Protein AF-A0A7V4VV73-F1 (afdb_monomer_lite)

pLDDT: mean 76.23, std 15.93, range [38.16, 94.06]

Radius of gyration: 19.8 Å; chains: 1; bounding box: 49×46×40 Å

Structure (mmCIF, N/CA/C/O backbone):
data_AF-A0A7V4VV73-F1
#
_entry.id   AF-A0A7V4VV73-F1
#
loop_
_atom_site.group_PDB
_atom_site.id
_atom_site.type_symbol
_atom_site.label_atom_id
_atom_site.label_alt_id
_atom_site.label_comp_id
_atom_site.label_asym_id
_atom_site.label_entity_id
_atom_site.label_seq_id
_atom_site.pdbx_PDB_ins_code
_atom_site.Cartn_x
_atom_site.Cartn_y
_atom_site.Cartn_z
_atom_site.occupancy
_atom_site.B_iso_or_equiv
_atom_site.auth_seq_id
_atom_site.auth_comp_id
_atom_site.auth_asym_id
_atom_site.auth_atom_id
_atom_site.pdbx_PDB_model_num
ATOM 1 N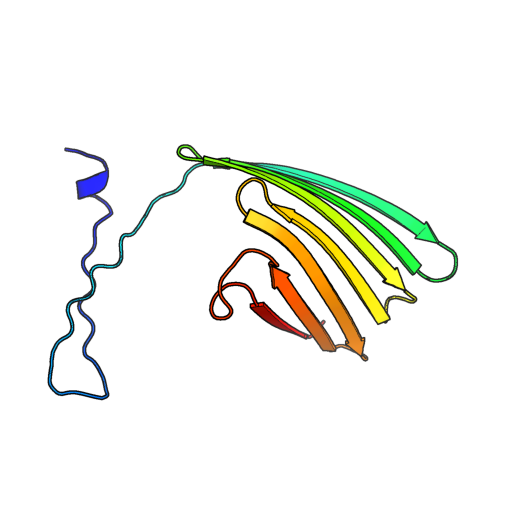 N . MET A 1 1 ? 36.268 -6.214 -17.185 1.00 40.97 1 MET A N 1
ATOM 2 C CA . MET A 1 1 ? 35.299 -7.070 -16.474 1.00 40.97 1 MET A CA 1
ATOM 3 C C . MET A 1 1 ? 34.129 -6.180 -16.101 1.00 40.97 1 MET A C 1
ATOM 5 O O . MET A 1 1 ? 34.342 -5.202 -15.395 1.00 40.97 1 MET A O 1
ATOM 9 N N . THR A 1 2 ? 32.960 -6.391 -16.698 1.00 42.59 2 THR A N 1
ATOM 10 C CA . THR A 1 2 ? 31.789 -5.521 -16.498 1.00 42.59 2 THR A CA 1
ATOM 11 C C . THR A 1 2 ? 30.887 -6.087 -15.401 1.00 42.59 2 THR A C 1
ATOM 13 O O . THR A 1 2 ? 30.862 -7.293 -15.192 1.00 42.59 2 THR A O 1
ATOM 16 N N . LEU A 1 3 ? 30.120 -5.243 -14.698 1.00 38.16 3 LEU A N 1
ATOM 17 C CA . LEU A 1 3 ? 29.181 -5.679 -13.642 1.00 38.16 3 LEU A CA 1
ATOM 18 C C . LEU A 1 3 ? 28.161 -6.737 -14.119 1.00 38.16 3 LEU A C 1
ATOM 20 O O . LEU A 1 3 ? 27.664 -7.517 -13.309 1.00 38.16 3 LEU A O 1
ATOM 24 N N . LYS A 1 4 ? 27.895 -6.810 -15.432 1.00 44.53 4 LYS A N 1
ATOM 25 C CA . LYS A 1 4 ? 27.064 -7.850 -16.061 1.00 44.53 4 LYS A CA 1
ATOM 26 C C . LYS A 1 4 ? 27.644 -9.262 -15.920 1.00 44.53 4 LYS A C 1
ATOM 28 O O . LYS A 1 4 ? 26.877 -10.217 -15.849 1.00 44.53 4 LYS A O 1
ATOM 33 N N . ASP A 1 5 ? 28.965 -9.387 -15.824 1.00 46.66 5 ASP A N 1
ATOM 34 C CA . ASP A 1 5 ? 29.667 -10.675 -15.784 1.00 46.66 5 ASP A CA 1
ATOM 35 C C . ASP A 1 5 ? 29.608 -11.340 -14.393 1.00 46.66 5 ASP A C 1
ATOM 37 O O . ASP A 1 5 ? 29.932 -12.515 -14.261 1.00 46.66 5 ASP A O 1
ATOM 41 N N . ILE A 1 6 ? 29.193 -10.602 -13.352 1.00 51.12 6 ILE A N 1
ATOM 42 C CA . ILE A 1 6 ? 29.220 -11.062 -11.950 1.00 51.12 6 ILE A CA 1
ATOM 43 C C . ILE A 1 6 ? 27.860 -11.619 -11.491 1.00 51.12 6 ILE A C 1
ATOM 45 O O . ILE A 1 6 ? 27.823 -12.524 -10.662 1.00 51.12 6 ILE A O 1
ATOM 49 N N . PHE A 1 7 ? 26.739 -11.124 -12.033 1.00 47.81 7 PHE A N 1
ATOM 50 C CA . PHE A 1 7 ? 25.391 -11.430 -11.515 1.00 47.81 7 PHE A CA 1
ATOM 51 C C . PHE A 1 7 ? 24.437 -12.087 -12.525 1.00 47.81 7 PHE A C 1
ATOM 53 O O . PHE A 1 7 ? 23.295 -12.396 -12.188 1.00 47.81 7 PHE A O 1
ATOM 60 N N . GLY A 1 8 ? 24.886 -12.326 -13.759 1.00 47.53 8 GLY A N 1
ATOM 61 C CA . GLY A 1 8 ? 24.104 -13.017 -14.784 1.00 47.53 8 GLY A CA 1
ATOM 62 C C . GLY A 1 8 ? 24.145 -14.538 -14.635 1.00 47.53 8 GLY A C 1
ATOM 63 O O . GLY A 1 8 ? 24.739 -15.218 -15.468 1.00 47.53 8 GLY A O 1
ATOM 64 N N . THR A 1 9 ? 23.532 -15.099 -13.594 1.00 52.06 9 THR A N 1
ATOM 65 C CA . THR A 1 9 ? 23.386 -16.557 -13.473 1.00 52.06 9 THR A CA 1
ATOM 66 C C . THR A 1 9 ? 22.213 -17.036 -14.325 1.00 52.06 9 THR A C 1
ATOM 68 O O . THR A 1 9 ? 21.058 -16.723 -14.044 1.00 52.06 9 THR A O 1
ATOM 71 N N . LYS A 1 10 ? 22.491 -17.821 -15.372 1.00 52.81 10 LYS A N 1
ATOM 72 C CA . LYS A 1 10 ? 21.451 -18.556 -16.104 1.00 52.81 10 LYS A CA 1
ATOM 73 C C . LYS A 1 10 ? 20.957 -19.700 -15.222 1.00 52.81 10 LYS A C 1
ATOM 75 O O . LYS A 1 10 ? 21.718 -20.621 -14.937 1.00 52.81 10 LYS A O 1
ATOM 80 N N . LEU A 1 11 ? 19.705 -19.631 -14.783 1.00 52.69 11 LEU A N 1
ATOM 81 C CA . LEU A 1 11 ? 19.055 -20.730 -14.077 1.00 52.69 11 LEU A CA 1
ATOM 82 C C . LEU A 1 11 ? 18.347 -21.612 -15.104 1.00 52.69 11 LEU A C 1
ATOM 84 O O . LEU A 1 11 ? 17.471 -21.151 -15.827 1.00 52.69 11 LEU A O 1
ATOM 88 N N . GLU A 1 12 ? 18.748 -22.877 -15.191 1.00 53.44 12 GLU A N 1
ATOM 89 C CA . GLU A 1 12 ? 18.078 -23.858 -16.043 1.00 53.44 12 GLU A CA 1
ATOM 90 C C . GLU A 1 12 ? 16.971 -24.546 -15.235 1.00 53.44 12 GLU A C 1
ATOM 92 O O . GLU A 1 12 ? 17.240 -25.275 -14.280 1.00 53.44 12 GLU A O 1
ATOM 97 N N . GLY A 1 13 ? 15.716 -24.289 -15.602 1.00 51.41 13 GLY A N 1
ATOM 98 C CA . GLY A 1 13 ? 14.552 -24.973 -15.047 1.00 51.41 13 GLY A CA 1
ATOM 99 C C . GLY A 1 13 ? 14.094 -26.107 -15.962 1.00 51.41 13 GLY A C 1
ATOM 100 O O . GLY A 1 13 ? 14.116 -25.981 -17.185 1.00 51.41 13 GLY A O 1
ATOM 101 N N . LYS A 1 14 ? 13.648 -27.224 -15.383 1.00 53.66 14 LYS A N 1
ATOM 102 C CA . LYS A 1 14 ? 12.874 -28.235 -16.116 1.00 53.66 14 LYS A CA 1
ATOM 103 C C . LYS A 1 14 ? 11.390 -28.000 -15.863 1.00 53.66 14 LYS A C 1
ATOM 105 O O . LYS A 1 14 ? 10.978 -27.853 -14.714 1.00 53.66 14 LYS A O 1
ATOM 110 N N . SER A 1 15 ? 10.600 -27.965 -16.932 1.00 50.66 15 SER A N 1
ATOM 111 C CA . SER A 1 15 ? 9.141 -27.955 -16.833 1.00 50.66 15 SER A CA 1
ATOM 112 C C . SER A 1 15 ? 8.662 -29.288 -16.255 1.00 50.66 15 SER A C 1
ATOM 114 O O . SER A 1 15 ? 9.128 -30.344 -16.671 1.00 50.66 15 SER A O 1
ATOM 116 N N . TYR A 1 16 ? 7.718 -29.256 -15.312 1.00 57.44 16 TYR A N 1
ATOM 117 C CA . TYR A 1 16 ? 7.041 -30.468 -14.827 1.00 57.44 16 TYR A CA 1
ATOM 118 C C . TYR A 1 16 ? 5.997 -31.002 -15.824 1.00 57.44 16 TYR A C 1
ATOM 120 O O . TYR A 1 16 ? 5.559 -32.141 -15.700 1.00 57.44 16 TYR A O 1
ATOM 128 N N . TRP A 1 17 ? 5.596 -30.186 -16.805 1.00 58.53 17 TRP A N 1
ATOM 129 C CA . TRP A 1 17 ? 4.469 -30.457 -17.706 1.00 58.53 17 TRP A CA 1
ATOM 130 C C . TRP A 1 17 ? 4.892 -30.832 -19.132 1.00 58.53 17 TRP A C 1
ATOM 132 O O . TRP A 1 17 ? 4.044 -31.196 -19.943 1.00 58.53 17 TRP A O 1
ATOM 142 N N . SER A 1 18 ? 6.186 -30.766 -19.456 1.00 58.94 18 SER A N 1
ATOM 143 C CA . SER A 1 18 ? 6.720 -31.245 -20.734 1.00 58.94 18 SER A CA 1
ATOM 144 C C . SER A 1 18 ? 8.137 -31.799 -20.567 1.00 58.94 18 SER A C 1
ATOM 146 O O . SER A 1 18 ? 8.897 -31.351 -19.712 1.00 58.94 18 SER A O 1
ATOM 148 N N . ASN A 1 19 ? 8.516 -32.758 -21.418 1.00 64.56 19 ASN A N 1
ATOM 149 C CA . ASN A 1 19 ? 9.887 -33.286 -21.491 1.00 64.56 19 ASN A CA 1
ATOM 150 C C . ASN A 1 19 ? 10.887 -32.286 -22.112 1.00 64.56 19 ASN A C 1
ATOM 152 O O . ASN A 1 19 ? 12.054 -32.622 -22.316 1.00 64.56 19 ASN A O 1
ATOM 156 N N . GLU A 1 20 ? 10.449 -31.065 -22.425 1.00 59.56 20 GLU A N 1
ATOM 157 C CA . GLU A 1 20 ? 11.293 -30.024 -22.997 1.00 59.56 20 GLU A CA 1
ATOM 158 C C . GLU A 1 20 ? 11.955 -29.203 -21.886 1.00 59.56 20 GLU A C 1
ATOM 160 O O . GLU A 1 20 ? 11.320 -28.721 -20.946 1.00 59.56 20 GLU A O 1
ATOM 165 N N . THR A 1 21 ? 13.274 -29.039 -21.989 1.00 58.03 21 THR A N 1
ATOM 166 C CA . THR A 1 21 ? 14.025 -28.174 -21.075 1.00 58.03 21 THR A CA 1
ATOM 167 C C . THR A 1 21 ? 13.873 -26.734 -21.552 1.00 58.03 21 THR A C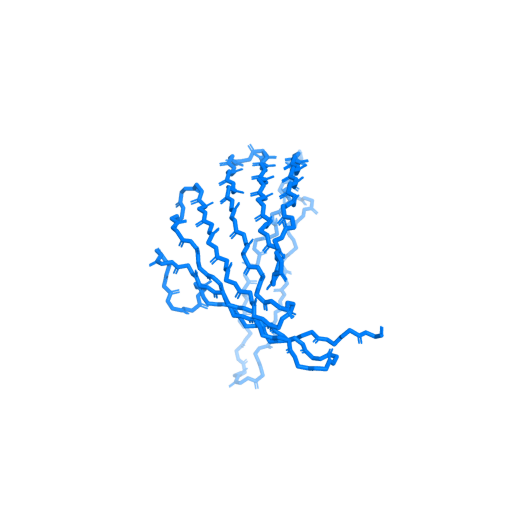 1
ATOM 169 O O . THR A 1 21 ? 14.542 -26.319 -22.497 1.00 58.03 21 THR A O 1
ATOM 172 N N . ILE A 1 22 ? 12.978 -25.976 -20.919 1.00 58.06 22 ILE A N 1
ATOM 173 C CA . ILE A 1 22 ? 12.792 -24.555 -21.221 1.00 58.06 22 ILE A CA 1
ATOM 174 C C . ILE A 1 22 ? 13.929 -23.781 -20.548 1.00 58.06 22 ILE A C 1
ATOM 176 O O . ILE A 1 22 ? 13.985 -23.647 -19.326 1.00 58.06 22 ILE A O 1
ATOM 180 N N . LYS A 1 23 ? 14.868 -23.278 -21.353 1.00 54.62 23 LYS A N 1
ATOM 181 C CA . LYS A 1 23 ? 15.946 -22.409 -20.874 1.00 54.62 23 LYS A CA 1
ATOM 182 C C . LYS A 1 23 ? 15.442 -20.971 -20.790 1.00 54.62 23 LYS A C 1
ATOM 184 O O . LYS A 1 23 ? 15.613 -20.201 -21.732 1.00 54.62 23 LYS A O 1
ATOM 189 N N . GLU A 1 24 ? 14.828 -20.600 -19.672 1.00 54.50 24 GLU A N 1
ATOM 190 C CA . GLU A 1 24 ? 14.489 -19.198 -19.418 1.00 54.50 24 GLU A CA 1
ATOM 191 C C . GLU A 1 24 ? 15.698 -18.443 -18.862 1.00 54.50 24 GLU A C 1
ATOM 193 O O . GLU A 1 24 ? 16.350 -18.868 -17.911 1.00 54.50 24 GLU A O 1
ATOM 198 N N . THR A 1 25 ? 16.024 -17.303 -19.469 1.00 52.03 25 THR A N 1
ATOM 199 C CA . THR A 1 25 ? 17.038 -16.399 -18.919 1.00 52.03 25 THR A CA 1
ATOM 200 C C . THR A 1 25 ? 16.333 -15.391 -18.027 1.00 52.03 25 THR A C 1
ATOM 202 O O . THR A 1 25 ? 15.701 -14.461 -18.519 1.00 52.03 25 THR A O 1
ATOM 205 N N . ILE A 1 26 ? 16.437 -15.575 -16.713 1.00 51.97 26 ILE A N 1
ATOM 206 C CA . ILE A 1 26 ? 15.969 -14.579 -15.751 1.00 51.97 26 ILE A CA 1
ATOM 207 C C . ILE A 1 26 ? 17.055 -13.505 -15.655 1.00 51.97 26 ILE A C 1
ATOM 209 O O . ILE A 1 26 ? 18.165 -13.768 -15.196 1.00 51.97 26 ILE A O 1
ATOM 213 N N . GLU A 1 27 ? 16.759 -12.292 -16.125 1.00 52.09 27 GLU A N 1
ATOM 214 C CA . GLU A 1 27 ? 17.658 -11.152 -15.939 1.00 52.09 27 GLU A CA 1
ATOM 215 C C . GLU A 1 27 ? 17.698 -10.760 -14.457 1.00 52.09 27 GLU A C 1
ATOM 217 O O . GLU A 1 27 ? 16.807 -10.075 -13.950 1.00 52.09 27 GLU A O 1
ATOM 222 N N . THR A 1 28 ? 18.757 -11.155 -13.754 1.00 51.12 28 THR A N 1
ATOM 223 C CA . THR A 1 28 ? 19.032 -10.647 -12.408 1.00 51.12 28 THR A CA 1
ATOM 224 C C . THR A 1 28 ? 19.542 -9.211 -12.514 1.00 51.12 28 THR A C 1
ATOM 226 O O . THR A 1 28 ? 20.673 -8.967 -12.935 1.00 51.12 28 THR A O 1
ATOM 229 N N . LYS A 1 29 ? 18.706 -8.238 -12.138 1.00 57.06 29 LYS A N 1
ATOM 230 C CA . LYS A 1 29 ? 19.088 -6.819 -12.072 1.00 57.06 29 LYS A CA 1
ATOM 231 C C . LYS A 1 29 ? 19.413 -6.445 -10.632 1.00 57.06 29 LYS A C 1
ATOM 233 O O . LYS A 1 29 ? 18.524 -6.440 -9.784 1.00 57.06 29 LYS A O 1
ATOM 238 N N . LEU A 1 30 ? 20.676 -6.113 -10.364 1.00 57.84 30 LEU A N 1
ATOM 239 C CA . LEU A 1 30 ? 21.057 -5.460 -9.114 1.00 57.84 30 LEU A CA 1
ATOM 240 C C . LEU A 1 30 ? 20.617 -3.996 -9.182 1.00 57.84 30 LEU A C 1
ATOM 242 O O . LEU A 1 30 ? 21.030 -3.270 -10.083 1.00 57.84 30 LEU A O 1
ATOM 246 N N . ARG A 1 31 ? 19.785 -3.577 -8.230 1.00 59.25 31 ARG A N 1
ATOM 247 C CA . ARG A 1 31 ? 19.309 -2.197 -8.099 1.00 59.25 31 ARG A CA 1
ATOM 248 C C . ARG A 1 31 ? 19.861 -1.602 -6.816 1.00 59.25 31 ARG A C 1
ATOM 250 O O . ARG A 1 31 ? 19.720 -2.204 -5.752 1.00 59.25 31 ARG A O 1
ATOM 257 N N . ILE A 1 32 ? 20.500 -0.444 -6.926 1.00 67.12 32 ILE A N 1
ATOM 258 C CA . ILE A 1 32 ? 21.015 0.320 -5.789 1.00 67.12 32 ILE A CA 1
ATOM 259 C C . ILE A 1 32 ? 20.263 1.640 -5.791 1.00 67.12 32 ILE A C 1
ATOM 261 O O . ILE A 1 32 ? 20.273 2.361 -6.787 1.00 67.12 32 ILE A O 1
ATOM 265 N N . GLY A 1 33 ? 19.621 1.952 -4.671 1.00 69.06 33 GLY A N 1
ATOM 266 C CA . GLY A 1 33 ? 18.815 3.152 -4.567 1.00 69.06 33 GLY A CA 1
ATOM 267 C C . GLY A 1 33 ? 18.732 3.711 -3.159 1.00 69.06 33 GLY A C 1
ATOM 268 O O . GLY A 1 33 ? 19.001 3.021 -2.176 1.00 69.06 33 GLY A O 1
ATOM 269 N N . ALA A 1 34 ? 18.341 4.978 -3.083 1.00 74.56 34 ALA A N 1
ATOM 270 C CA . ALA A 1 34 ? 18.006 5.661 -1.846 1.00 74.56 34 ALA A CA 1
ATOM 271 C C . ALA A 1 34 ? 16.485 5.737 -1.706 1.00 74.56 34 ALA A C 1
ATOM 273 O O . ALA A 1 34 ? 15.765 5.984 -2.675 1.00 74.56 34 ALA A O 1
ATOM 274 N N . MET A 1 35 ? 15.995 5.534 -0.487 1.00 78.06 35 MET A N 1
ATOM 275 C CA . MET A 1 35 ? 14.576 5.603 -0.173 1.00 78.06 35 MET A CA 1
ATOM 276 C C . MET A 1 35 ? 14.354 6.637 0.920 1.00 78.06 35 MET A C 1
ATOM 278 O O . MET A 1 35 ? 14.952 6.545 1.988 1.00 78.06 35 MET A O 1
ATOM 282 N N . TYR A 1 36 ? 13.468 7.589 0.655 1.00 80.88 36 TYR A N 1
ATOM 283 C CA . TYR A 1 36 ? 12.930 8.486 1.664 1.00 80.88 36 TYR A CA 1
ATOM 284 C C . TYR A 1 36 ? 11.470 8.128 1.929 1.00 80.88 36 TYR A C 1
ATOM 286 O O . TYR A 1 36 ? 10.701 7.874 0.997 1.00 80.88 36 TYR A O 1
ATOM 294 N N . PHE A 1 37 ? 11.103 8.097 3.204 1.00 86.19 37 PHE A N 1
ATOM 295 C CA . PHE A 1 37 ? 9.759 7.791 3.665 1.00 86.19 37 PHE A CA 1
ATOM 296 C C . PHE A 1 37 ? 9.329 8.842 4.681 1.00 86.19 37 PHE A C 1
ATOM 298 O O . PHE A 1 37 ? 10.070 9.141 5.617 1.00 86.19 37 PHE A O 1
ATOM 305 N N . SER A 1 38 ? 8.134 9.385 4.481 1.00 84.69 38 SER A N 1
ATOM 306 C CA . SER A 1 38 ? 7.469 10.273 5.424 1.00 84.69 38 SER A CA 1
ATOM 307 C C . SER A 1 38 ? 6.040 9.794 5.627 1.00 84.69 38 SER A C 1
ATOM 309 O O . SER A 1 38 ? 5.347 9.475 4.657 1.00 84.69 38 SER A O 1
ATOM 311 N N . GLU A 1 39 ? 5.616 9.745 6.884 1.00 89.12 39 GLU A N 1
ATOM 312 C CA . GLU A 1 39 ? 4.263 9.388 7.285 1.00 89.12 39 GLU A CA 1
ATOM 313 C C . GLU A 1 39 ? 3.742 10.436 8.265 1.00 89.12 39 GLU A C 1
ATOM 315 O O . GLU A 1 39 ? 4.466 10.924 9.132 1.00 89.12 39 GLU A O 1
ATOM 320 N N . THR A 1 40 ? 2.483 10.818 8.104 1.00 88.25 40 THR A N 1
ATOM 321 C CA . THR A 1 40 ? 1.775 11.694 9.033 1.00 88.25 40 THR A CA 1
ATOM 322 C C . THR A 1 40 ? 0.407 11.099 9.290 1.00 88.25 40 THR A C 1
ATOM 324 O O . THR A 1 40 ? -0.331 10.815 8.349 1.00 88.25 40 THR A O 1
ATOM 327 N N . GLU A 1 41 ? 0.069 10.911 10.559 1.00 90.88 41 GLU A N 1
ATOM 328 C CA . GLU A 1 41 ? -1.211 10.359 10.985 1.00 90.88 41 GLU A CA 1
ATOM 329 C C . GLU A 1 41 ? -2.045 11.438 11.677 1.00 90.88 41 GLU A C 1
ATOM 331 O O . GLU A 1 41 ? -1.550 12.193 12.514 1.00 90.88 41 GLU A O 1
ATOM 336 N N . LEU A 1 42 ? -3.317 11.512 11.300 1.00 89.81 42 LEU A N 1
ATOM 337 C CA . LEU A 1 42 ? -4.331 12.343 11.925 1.00 89.81 42 LEU A CA 1
ATOM 338 C C . LEU A 1 42 ? -5.407 11.434 12.516 1.00 89.81 42 LEU A C 1
ATOM 340 O O . LEU A 1 42 ? -6.118 10.745 11.781 1.00 89.81 42 LEU A O 1
ATOM 344 N N . GLU A 1 43 ? -5.554 11.459 13.835 1.00 90.81 43 GLU A N 1
ATOM 345 C CA . GLU A 1 43 ? -6.629 10.747 14.524 1.00 90.81 43 GLU A CA 1
ATOM 346 C C . GLU A 1 43 ? -7.958 11.502 14.388 1.00 90.81 43 GLU A C 1
ATOM 348 O O . GLU A 1 43 ? -8.028 12.725 14.531 1.00 90.81 43 GLU A O 1
ATOM 353 N N . ILE A 1 44 ? -9.036 10.763 14.126 1.00 87.56 44 ILE A N 1
ATOM 354 C CA . ILE A 1 44 ? -10.408 11.276 14.090 1.00 87.56 44 ILE A CA 1
ATOM 355 C C . ILE A 1 44 ? -11.293 10.428 15.020 1.00 87.56 44 ILE A C 1
ATOM 357 O O . ILE A 1 44 ? -10.993 9.259 15.248 1.00 87.56 44 ILE A O 1
ATOM 361 N N . PRO A 1 45 ? -12.429 10.939 15.535 1.00 82.69 45 PRO A N 1
ATOM 362 C CA . PRO A 1 45 ? -13.220 10.259 16.576 1.00 82.69 45 PRO A CA 1
ATOM 363 C C . PRO A 1 45 ? -13.691 8.824 16.271 1.00 82.69 45 PRO A C 1
ATOM 365 O O . PRO A 1 45 ? -14.206 8.146 17.156 1.00 82.69 45 PRO A O 1
ATOM 368 N N . LYS A 1 46 ? -13.583 8.364 15.018 1.00 85.31 46 LYS A N 1
ATOM 369 C CA . LYS A 1 46 ? -13.952 7.010 14.578 1.00 85.31 46 LYS A CA 1
ATOM 370 C C . LYS A 1 46 ? -12.947 6.416 13.586 1.00 85.31 46 LYS A C 1
ATOM 372 O O . LYS A 1 46 ? -13.346 5.633 12.725 1.00 85.31 46 LYS A O 1
ATOM 377 N N . GLY A 1 47 ? -11.675 6.796 13.658 1.00 88.19 47 GLY A N 1
ATOM 378 C CA . GLY A 1 47 ? -10.680 6.311 12.709 1.00 88.19 47 GLY A CA 1
ATOM 379 C C . GLY A 1 47 ? -9.384 7.104 12.703 1.00 88.19 47 GLY A C 1
ATOM 380 O O . GLY A 1 47 ? -9.130 7.920 13.584 1.00 88.19 47 GLY A O 1
ATOM 381 N N . SER A 1 48 ? -8.592 6.906 11.660 1.00 88.50 48 SER A N 1
ATOM 382 C CA . SER A 1 48 ? -7.423 7.734 11.396 1.00 88.50 48 SER A CA 1
ATOM 383 C C . SER A 1 48 ? -7.229 7.947 9.903 1.00 88.50 48 SER A C 1
ATOM 385 O O . SER A 1 48 ? -7.711 7.180 9.068 1.00 88.50 48 SER A O 1
ATOM 387 N N . ILE A 1 49 ? -6.559 9.037 9.559 1.00 86.94 49 ILE A N 1
ATOM 388 C CA . ILE A 1 49 ? -6.119 9.326 8.200 1.00 86.94 49 ILE A CA 1
ATOM 389 C C . ILE A 1 49 ? -4.598 9.342 8.228 1.00 86.94 49 ILE A C 1
ATOM 391 O O . ILE A 1 49 ? -3.998 10.149 8.933 1.00 86.94 49 ILE A O 1
ATOM 395 N N . LYS A 1 50 ? -3.977 8.460 7.454 1.00 87.62 50 LYS A N 1
ATOM 396 C CA . LYS A 1 50 ? -2.534 8.390 7.259 1.00 87.62 50 LYS A CA 1
ATOM 397 C C . LYS A 1 50 ? -2.183 8.949 5.894 1.00 87.62 50 LYS A C 1
ATOM 399 O O . LYS A 1 50 ? -2.679 8.490 4.872 1.00 87.62 50 LYS A O 1
ATOM 404 N N . PHE A 1 51 ? -1.295 9.923 5.869 1.00 86.94 51 PHE A N 1
ATOM 405 C CA . PHE A 1 51 ? -0.672 10.415 4.652 1.00 86.94 51 PHE A CA 1
ATOM 406 C C . PHE A 1 51 ? 0.724 9.824 4.576 1.00 86.94 51 PHE A C 1
ATOM 408 O O . PHE A 1 51 ? 1.513 9.991 5.504 1.00 86.94 51 PHE A O 1
ATOM 415 N N . ASN A 1 52 ? 1.036 9.135 3.482 1.00 85.44 52 ASN A N 1
ATOM 416 C CA . ASN A 1 52 ? 2.331 8.505 3.290 1.00 85.44 52 ASN A CA 1
ATOM 417 C C . ASN A 1 52 ? 2.959 8.972 1.981 1.00 85.44 52 ASN A C 1
ATOM 419 O O . ASN A 1 52 ? 2.352 8.956 0.916 1.00 85.44 52 ASN A O 1
ATOM 423 N N . THR A 1 53 ? 4.218 9.384 2.050 1.00 81.19 53 THR 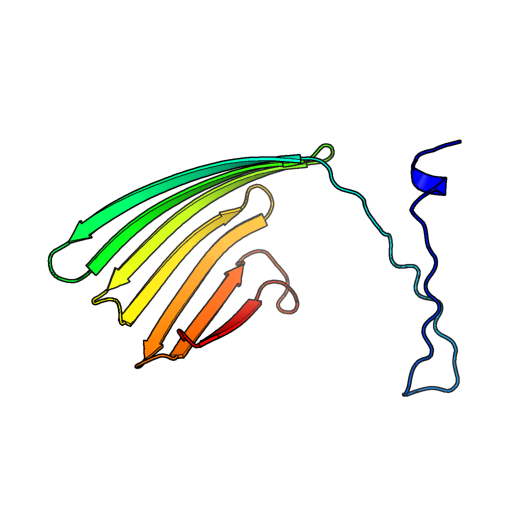A N 1
ATOM 424 C CA . THR A 1 53 ? 4.984 9.756 0.863 1.00 81.19 53 THR A CA 1
ATOM 425 C C . THR A 1 53 ? 6.251 8.933 0.831 1.00 81.19 53 THR A C 1
ATOM 427 O O . THR A 1 53 ? 7.053 8.966 1.765 1.00 81.19 53 THR A O 1
ATOM 430 N N . LYS A 1 54 ? 6.441 8.192 -0.257 1.00 82.44 54 LYS A N 1
ATOM 431 C CA . LYS A 1 54 ? 7.655 7.423 -0.494 1.00 82.44 54 LYS A CA 1
ATOM 432 C C . LYS A 1 54 ? 8.334 7.933 -1.754 1.00 82.44 54 LYS A C 1
ATOM 434 O O . LYS A 1 54 ? 7.724 8.010 -2.818 1.00 82.44 54 LYS A O 1
ATOM 439 N N . PHE A 1 55 ? 9.610 8.269 -1.638 1.00 77.56 55 PHE A N 1
ATOM 440 C CA . PHE A 1 55 ? 10.454 8.628 -2.769 1.00 77.56 55 PHE A CA 1
ATOM 441 C C . PHE A 1 55 ? 11.563 7.594 -2.893 1.00 77.56 55 PHE A C 1
ATOM 443 O O . PHE A 1 55 ? 12.248 7.294 -1.916 1.00 77.56 55 PHE A O 1
ATOM 450 N N . LEU A 1 56 ? 11.697 7.012 -4.079 1.00 76.00 56 LEU A N 1
ATOM 451 C CA . LEU A 1 56 ? 12.712 6.019 -4.390 1.00 76.00 56 LEU A CA 1
ATOM 452 C C . LEU A 1 56 ? 13.544 6.541 -5.556 1.00 76.00 56 LEU A C 1
ATOM 454 O O . LEU A 1 56 ? 13.039 6.707 -6.665 1.00 76.00 56 LEU A O 1
ATOM 458 N N . ILE A 1 57 ? 14.821 6.770 -5.294 1.00 70.94 57 ILE A N 1
ATOM 459 C CA . ILE A 1 57 ? 15.820 7.065 -6.315 1.00 70.94 57 ILE A CA 1
ATOM 460 C C . ILE A 1 57 ? 16.534 5.749 -6.589 1.00 70.94 57 ILE A C 1
ATOM 462 O O . ILE A 1 57 ? 17.274 5.283 -5.728 1.00 70.94 57 ILE A O 1
ATOM 466 N N . ASP A 1 58 ? 16.296 5.134 -7.741 1.00 72.00 58 ASP A N 1
ATOM 467 C CA . ASP A 1 58 ? 17.089 4.010 -8.247 1.00 72.00 58 ASP A CA 1
ATOM 468 C C . ASP A 1 58 ? 18.041 4.543 -9.327 1.00 72.00 58 ASP A C 1
ATOM 470 O O . ASP A 1 58 ? 17.710 5.501 -10.028 1.00 72.00 58 ASP A O 1
ATOM 474 N N . TYR A 1 59 ? 19.216 3.932 -9.478 1.00 58.78 59 TYR A N 1
ATOM 475 C CA . TYR A 1 59 ? 20.244 4.354 -10.439 1.00 58.78 59 TYR A CA 1
ATOM 476 C C . TYR A 1 59 ? 19.710 4.482 -11.879 1.00 58.78 59 TYR A C 1
ATOM 478 O O . TYR A 1 59 ? 20.178 5.323 -12.643 1.00 58.78 59 TYR A O 1
ATOM 486 N N . GLU A 1 60 ? 18.708 3.677 -12.241 1.00 65.94 60 GLU A N 1
ATOM 487 C CA . GLU A 1 60 ? 18.095 3.693 -13.574 1.00 65.94 60 GLU A CA 1
ATOM 488 C C . GLU A 1 60 ? 16.778 4.482 -13.647 1.00 65.94 60 GLU A C 1
ATOM 490 O O . GLU A 1 60 ? 16.397 4.924 -14.732 1.00 65.94 60 GLU A O 1
ATOM 495 N N . GLN A 1 61 ? 16.040 4.628 -12.538 1.00 68.31 61 GLN A N 1
ATOM 496 C CA . GLN A 1 61 ? 14.683 5.190 -12.541 1.00 68.31 61 GLN A CA 1
ATOM 497 C C . GLN A 1 61 ? 14.363 5.933 -11.239 1.00 68.31 61 GLN A C 1
ATOM 499 O O . GLN A 1 61 ? 14.556 5.424 -10.137 1.00 68.31 61 GLN A O 1
ATOM 504 N N . ASN A 1 62 ? 13.780 7.125 -11.371 1.00 72.62 62 ASN A N 1
ATOM 505 C CA . ASN A 1 62 ? 13.247 7.876 -10.240 1.00 72.62 62 ASN A CA 1
ATOM 506 C C . ASN A 1 62 ? 11.760 7.586 -10.095 1.00 72.62 62 ASN A C 1
ATOM 508 O O . ASN A 1 62 ? 10.977 7.845 -11.011 1.00 72.62 62 ASN A O 1
ATOM 512 N N . PHE A 1 63 ? 11.364 7.103 -8.925 1.00 80.06 63 PHE A N 1
ATOM 513 C CA . PHE A 1 63 ? 9.972 6.851 -8.617 1.00 80.06 63 PHE A CA 1
ATOM 514 C C . PHE A 1 63 ? 9.511 7.688 -7.433 1.00 80.06 63 PHE A C 1
ATOM 516 O O . PHE A 1 63 ? 10.154 7.777 -6.387 1.00 80.06 63 PHE A O 1
ATOM 523 N N . PHE A 1 64 ? 8.329 8.260 -7.594 1.00 79.19 64 PHE A N 1
ATOM 524 C CA . PHE A 1 64 ? 7.644 9.008 -6.559 1.00 79.19 64 PHE A CA 1
ATOM 525 C C . PHE A 1 64 ? 6.278 8.374 -6.321 1.00 79.19 64 PHE A C 1
ATOM 527 O O . PHE A 1 64 ? 5.546 8.100 -7.277 1.00 79.19 64 PHE A O 1
ATOM 534 N N . TYR A 1 65 ? 5.993 8.109 -5.046 1.00 86.88 65 TYR A N 1
ATOM 535 C CA . TYR A 1 65 ? 4.819 7.387 -4.569 1.00 86.88 65 TYR A CA 1
ATOM 536 C C . TYR A 1 65 ? 4.132 8.168 -3.438 1.00 86.88 65 TYR A C 1
ATOM 538 O O . TYR A 1 65 ? 4.300 7.827 -2.261 1.00 86.88 65 TYR A O 1
ATOM 546 N N . PRO A 1 66 ? 3.399 9.248 -3.738 1.00 85.81 66 PRO A N 1
ATOM 547 C CA . PRO A 1 66 ? 2.511 9.848 -2.760 1.00 85.81 66 PRO A CA 1
ATOM 548 C C . PRO A 1 66 ? 1.258 8.982 -2.604 1.00 85.81 66 PRO A C 1
ATOM 550 O O . PRO A 1 66 ? 0.733 8.431 -3.578 1.00 85.81 66 PRO A O 1
ATOM 553 N N . GLY A 1 67 ? 0.769 8.883 -1.377 1.00 88.75 67 GLY A N 1
ATOM 554 C CA . GLY A 1 67 ? -0.427 8.141 -1.040 1.00 88.75 67 GLY A CA 1
ATOM 555 C C . GLY A 1 67 ? -1.126 8.682 0.198 1.00 88.75 67 GLY A C 1
ATOM 556 O O . GLY A 1 67 ? -0.602 9.495 0.964 1.00 88.75 67 GLY A O 1
ATOM 557 N N . ALA A 1 68 ? -2.357 8.226 0.353 1.00 88.44 68 ALA A N 1
ATOM 558 C CA . ALA A 1 68 ? -3.157 8.429 1.537 1.00 88.44 68 ALA A CA 1
ATOM 559 C C . ALA A 1 68 ? -3.930 7.146 1.844 1.00 88.44 68 ALA A C 1
ATOM 561 O O . ALA A 1 68 ? -4.393 6.435 0.947 1.00 88.44 68 ALA A O 1
ATOM 562 N N . GLU A 1 69 ? -4.090 6.876 3.128 1.00 90.00 69 GLU A N 1
ATOM 563 C CA . GLU A 1 69 ? -4.862 5.776 3.667 1.00 90.00 69 GLU A CA 1
ATOM 564 C C . GLU A 1 69 ? -5.819 6.307 4.730 1.00 90.00 69 GLU A C 1
ATOM 566 O O . GLU A 1 69 ? -5.439 7.081 5.600 1.00 90.00 69 GLU A O 1
ATOM 571 N N . ILE A 1 70 ? -7.080 5.905 4.659 1.00 88.31 70 ILE A N 1
ATOM 572 C CA . ILE A 1 70 ? -8.102 6.255 5.641 1.00 88.31 70 ILE A CA 1
ATOM 573 C C . ILE A 1 70 ? -8.543 4.966 6.308 1.00 88.31 70 ILE A C 1
ATOM 575 O O . ILE A 1 70 ? -9.059 4.081 5.628 1.00 88.31 70 ILE A O 1
ATOM 579 N N . PHE A 1 71 ? -8.390 4.889 7.625 1.00 90.44 71 PHE A N 1
ATOM 580 C CA . PHE A 1 71 ? -8.905 3.812 8.454 1.00 90.44 71 PHE A CA 1
ATOM 581 C C . PHE A 1 71 ? -10.189 4.246 9.150 1.00 90.44 71 PHE A C 1
ATOM 583 O O . PHE A 1 71 ? -10.226 5.252 9.853 1.00 90.44 71 PHE A O 1
ATOM 590 N N . ILE A 1 72 ? -11.243 3.455 8.995 1.00 88.44 72 ILE A N 1
ATOM 591 C CA . ILE A 1 72 ? -12.531 3.632 9.657 1.00 88.44 72 ILE A CA 1
ATOM 592 C C . ILE A 1 72 ? -12.646 2.555 10.730 1.00 88.44 72 ILE A C 1
ATOM 594 O O . ILE A 1 72 ? -12.681 1.360 10.425 1.00 88.44 72 ILE A O 1
ATOM 598 N N . GLN A 1 73 ? -12.716 2.994 11.987 1.00 86.25 73 GLN A N 1
ATOM 599 C CA . GLN A 1 73 ? -12.855 2.150 13.179 1.00 86.25 73 GLN A CA 1
ATOM 600 C C . GLN A 1 73 ? -11.798 1.040 13.290 1.00 86.25 73 GLN A C 1
ATOM 602 O O . GLN A 1 73 ? -12.074 0.006 13.883 1.00 86.25 73 GLN A O 1
ATOM 607 N N . GLU A 1 74 ? -10.628 1.216 12.667 1.00 81.25 74 GLU A N 1
ATOM 608 C CA . GLU A 1 74 ? -9.576 0.188 12.543 1.00 81.25 74 GLU A CA 1
ATOM 609 C C . GLU A 1 74 ? -10.016 -1.113 11.835 1.00 81.25 74 GLU A C 1
ATOM 611 O O . GLU A 1 74 ? -9.243 -2.064 11.742 1.00 81.25 74 GLU A O 1
ATOM 616 N N . ILE A 1 75 ? -11.241 -1.161 11.301 1.00 87.81 75 ILE A N 1
ATOM 617 C CA . ILE A 1 75 ? -11.827 -2.335 10.641 1.00 87.81 75 ILE A CA 1
ATOM 618 C C . ILE A 1 75 ? -11.683 -2.213 9.130 1.00 87.81 75 ILE A C 1
ATOM 620 O O . ILE A 1 75 ? -11.334 -3.181 8.466 1.00 87.81 75 ILE A O 1
ATOM 624 N N . PHE A 1 76 ? -11.953 -1.035 8.575 1.00 91.56 76 PHE A N 1
ATOM 625 C CA . PHE A 1 76 ? -11.897 -0.805 7.136 1.00 91.56 76 PHE A CA 1
ATOM 626 C C . PHE A 1 76 ? -10.790 0.180 6.821 1.00 91.56 76 PHE A C 1
ATOM 628 O O . PHE A 1 76 ? -10.703 1.216 7.472 1.00 91.56 76 PHE A O 1
ATOM 635 N N . GLY A 1 77 ? -9.990 -0.101 5.803 1.00 91.62 77 GLY A N 1
ATOM 636 C CA . GLY A 1 77 ? -9.066 0.869 5.238 1.00 91.62 77 GLY A CA 1
ATOM 637 C C . GLY A 1 77 ? -9.326 1.082 3.758 1.00 91.62 77 GLY A C 1
ATOM 638 O O . GLY A 1 77 ? -9.585 0.147 3.000 1.00 91.62 77 GLY A O 1
ATOM 639 N N . LEU A 1 78 ? -9.252 2.339 3.345 1.00 92.56 78 LEU A N 1
ATOM 640 C CA . LEU A 1 78 ? -9.255 2.742 1.948 1.00 92.56 78 LEU A CA 1
ATOM 641 C C . LEU A 1 78 ? -7.935 3.430 1.650 1.00 92.56 78 LEU A C 1
ATOM 643 O O . LEU A 1 78 ? -7.543 4.357 2.349 1.00 92.56 78 LEU A O 1
ATOM 647 N N . ARG A 1 79 ? -7.263 2.976 0.599 1.00 93.00 79 ARG A N 1
ATOM 648 C CA . ARG A 1 79 ? -5.971 3.487 0.151 1.00 93.00 79 ARG A CA 1
ATOM 649 C C . ARG A 1 79 ? -6.103 4.054 -1.242 1.00 93.00 79 ARG A C 1
ATOM 651 O O . ARG A 1 79 ? -6.702 3.430 -2.117 1.00 93.00 79 ARG A O 1
ATOM 658 N N . MET A 1 80 ? -5.472 5.194 -1.452 1.00 93.62 80 MET A N 1
ATOM 659 C CA . MET A 1 80 ? -5.248 5.755 -2.770 1.00 93.62 80 MET A CA 1
ATOM 660 C C . MET A 1 80 ? -3.794 6.189 -2.864 1.00 93.62 80 MET A C 1
ATOM 662 O O . MET A 1 80 ? -3.243 6.770 -1.931 1.00 93.62 80 MET A O 1
ATOM 666 N N . GLY A 1 81 ? -3.169 5.918 -3.996 1.00 91.44 81 GLY A N 1
ATOM 667 C CA . GLY A 1 81 ? -1.813 6.355 -4.268 1.00 91.44 81 GLY A CA 1
ATOM 668 C C . GLY A 1 81 ? -1.630 6.731 -5.721 1.00 91.44 81 GLY A C 1
ATOM 669 O O . GLY A 1 81 ? -2.459 6.449 -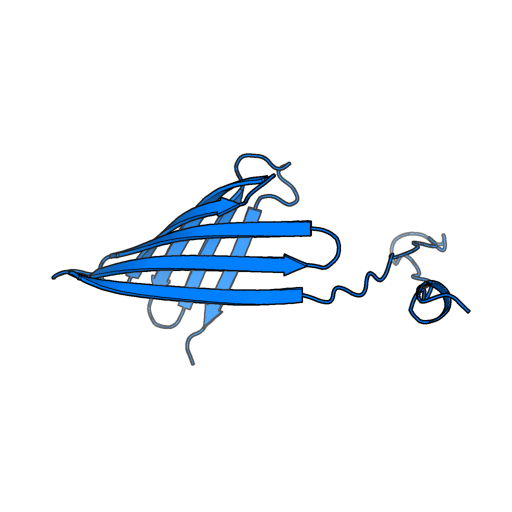6.586 1.00 91.44 81 GLY A O 1
ATOM 670 N N . TRP A 1 82 ? -0.508 7.373 -5.993 1.00 89.38 82 TRP A N 1
ATOM 671 C CA . TRP A 1 82 ? -0.043 7.607 -7.344 1.00 89.38 82 TRP A CA 1
ATOM 672 C C . TRP A 1 82 ? 1.357 7.041 -7.488 1.00 89.38 82 TRP A C 1
ATOM 674 O O . TRP A 1 82 ? 2.198 7.209 -6.614 1.00 89.38 82 TRP A O 1
ATOM 684 N N . LEU A 1 83 ? 1.603 6.355 -8.595 1.00 87.00 83 LEU A N 1
ATOM 685 C CA . LEU A 1 83 ? 2.919 5.883 -8.969 1.00 87.00 83 LEU A CA 1
ATOM 686 C C . LEU A 1 83 ? 3.366 6.634 -10.215 1.00 87.00 83 LEU A C 1
ATOM 688 O O . LEU A 1 83 ? 2.792 6.457 -11.294 1.00 87.00 83 LEU A O 1
ATOM 692 N N . SER A 1 84 ? 4.407 7.457 -10.068 1.00 83.31 84 SER A N 1
ATOM 693 C CA . SER A 1 84 ? 5.022 8.150 -11.201 1.00 83.31 84 SER A CA 1
ATOM 694 C C . SER A 1 84 ? 5.347 7.164 -12.333 1.00 83.31 84 SER A C 1
ATOM 696 O O . SER A 1 84 ? 5.991 6.137 -12.121 1.00 83.31 84 SER A O 1
ATOM 698 N N . GLY A 1 85 ? 4.837 7.445 -13.532 1.00 82.12 85 GLY A N 1
ATOM 699 C CA . GLY A 1 85 ? 5.003 6.596 -14.715 1.00 82.12 85 GLY A CA 1
ATOM 700 C C . GLY A 1 85 ? 4.067 5.383 -14.817 1.00 82.12 85 GLY A C 1
ATOM 701 O O . GLY A 1 85 ? 4.060 4.748 -15.866 1.00 82.12 85 GLY A O 1
ATOM 702 N N . ARG A 1 86 ? 3.258 5.060 -13.793 1.00 82.56 86 ARG A N 1
ATOM 703 C CA . ARG A 1 86 ? 2.289 3.942 -13.856 1.00 82.56 86 ARG A CA 1
ATOM 704 C C . ARG A 1 86 ? 0.859 4.281 -13.431 1.00 82.56 86 ARG A C 1
ATOM 706 O O . ARG A 1 86 ? -0.036 3.477 -13.650 1.00 82.56 86 ARG A O 1
ATOM 713 N N . GLY A 1 87 ? 0.609 5.476 -12.900 1.00 87.81 87 GLY A N 1
ATOM 714 C CA . GLY A 1 87 ? -0.743 5.993 -12.675 1.00 87.81 87 GLY A CA 1
ATOM 715 C C . GLY A 1 87 ? -1.291 5.749 -11.270 1.00 87.81 87 GLY A C 1
ATOM 716 O O . GLY A 1 87 ? -0.537 5.599 -10.311 1.00 87.81 87 GLY A O 1
ATOM 717 N N . LEU A 1 88 ? -2.618 5.814 -11.146 1.00 90.69 88 LEU A N 1
ATOM 718 C CA . LEU A 1 88 ? -3.318 5.729 -9.864 1.00 90.69 88 LEU A CA 1
ATOM 719 C C . LEU A 1 88 ? -3.393 4.293 -9.346 1.00 90.69 88 LEU A C 1
ATOM 721 O O . LEU A 1 88 ? -3.575 3.336 -10.107 1.00 90.69 88 LEU A O 1
ATOM 725 N N . THR A 1 89 ? -3.298 4.179 -8.028 1.00 91.81 89 THR A N 1
ATOM 726 C CA . THR A 1 89 ? -3.413 2.937 -7.277 1.00 91.81 89 THR A CA 1
ATOM 727 C C . THR A 1 89 ? -4.540 3.077 -6.269 1.00 91.81 89 THR A C 1
ATOM 729 O O . THR A 1 89 ? -4.731 4.136 -5.670 1.00 91.81 89 THR A O 1
ATOM 732 N N . PHE A 1 90 ? -5.293 2.003 -6.086 1.00 93.12 90 PHE A N 1
ATOM 733 C CA . PHE A 1 90 ? -6.366 1.936 -5.109 1.00 93.12 90 PHE A CA 1
ATOM 734 C C . PHE A 1 90 ? -6.208 0.676 -4.285 1.00 93.12 90 PHE A C 1
ATOM 736 O O . PHE A 1 90 ? -5.753 -0.353 -4.782 1.00 93.12 90 PHE A O 1
ATOM 743 N N . GLY A 1 91 ? -6.589 0.748 -3.021 1.00 93.25 91 GLY A N 1
ATOM 744 C CA . GLY A 1 91 ? -6.565 -0.401 -2.144 1.00 93.25 91 GLY A CA 1
ATOM 745 C C . GLY A 1 91 ? -7.692 -0.375 -1.135 1.00 93.25 91 GLY A C 1
ATOM 746 O O . GLY A 1 91 ? -8.167 0.675 -0.716 1.00 93.25 91 GLY A O 1
ATOM 747 N N . PHE A 1 92 ? -8.088 -1.566 -0.735 1.00 94.06 92 PHE A N 1
ATOM 748 C CA . PHE A 1 92 ? -9.053 -1.833 0.306 1.00 94.06 92 PHE A CA 1
ATOM 749 C C . PHE A 1 92 ? -8.390 -2.736 1.341 1.00 94.06 92 PHE A C 1
ATOM 751 O O . PHE A 1 92 ? -7.620 -3.629 0.979 1.00 94.06 92 PHE A O 1
ATOM 758 N N . SER A 1 93 ? -8.651 -2.478 2.613 1.00 93.62 93 SER A N 1
ATOM 759 C CA . SER A 1 93 ? -8.242 -3.334 3.716 1.00 93.62 93 SER A CA 1
ATOM 760 C C . SER A 1 93 ? -9.436 -3.620 4.613 1.00 93.62 93 SER A C 1
ATOM 762 O O . SER A 1 93 ? -10.281 -2.757 4.853 1.00 93.62 93 SER A O 1
ATOM 764 N N . PHE A 1 94 ? -9.523 -4.855 5.088 1.00 92.94 94 PHE A N 1
ATOM 765 C CA . PHE A 1 94 ? -10.545 -5.282 6.027 1.00 92.94 94 PHE A CA 1
ATOM 766 C C . PHE A 1 94 ? -9.919 -6.106 7.139 1.00 92.94 94 PHE A C 1
ATOM 768 O O . PHE A 1 94 ? -9.281 -7.129 6.891 1.00 92.94 94 PHE A O 1
ATOM 775 N N . TRP A 1 95 ? -10.127 -5.667 8.370 1.00 90.50 95 TRP A N 1
ATOM 776 C CA . TRP A 1 95 ? -9.678 -6.327 9.579 1.00 90.50 95 TRP A CA 1
ATOM 777 C C . TRP A 1 95 ? -10.853 -7.002 10.275 1.00 90.50 95 TRP A C 1
ATOM 779 O O . TRP A 1 95 ? -11.846 -6.373 10.632 1.00 90.50 95 TRP A O 1
ATOM 789 N N . TYR A 1 96 ? -10.711 -8.298 10.527 1.00 89.81 96 TYR A N 1
ATOM 790 C CA . TYR A 1 96 ? -11.630 -9.060 11.355 1.00 89.81 96 TYR A CA 1
ATOM 791 C C . TYR A 1 96 ? -10.851 -9.891 12.369 1.00 89.81 96 TYR A C 1
ATOM 793 O O . TYR A 1 96 ? -10.137 -10.837 12.026 1.00 89.81 96 TYR A O 1
ATOM 801 N N . LYS A 1 97 ? -11.007 -9.550 13.653 1.00 88.31 97 LYS A N 1
ATOM 802 C CA . LYS A 1 97 ? -10.230 -10.133 14.755 1.00 88.31 97 LYS A CA 1
ATOM 803 C C . LYS A 1 97 ? -8.724 -9.956 14.502 1.00 88.31 97 LYS A C 1
ATOM 805 O O . LYS A 1 97 ? -8.234 -8.836 14.480 1.00 88.31 97 LYS A O 1
ATOM 810 N N . LYS A 1 98 ? -7.993 -11.056 14.314 1.00 90.44 98 LYS A N 1
ATOM 811 C CA . LYS A 1 98 ? -6.553 -11.073 14.025 1.00 90.44 98 LYS A CA 1
ATOM 812 C C . LYS A 1 98 ? -6.243 -11.180 12.531 1.00 90.44 98 LYS A C 1
ATOM 814 O O . LYS A 1 98 ? -5.075 -11.227 12.174 1.00 90.44 98 LYS A O 1
ATOM 819 N N . ILE A 1 99 ? -7.254 -11.264 11.671 1.00 91.44 99 ILE A N 1
ATOM 820 C CA . ILE A 1 99 ? -7.082 -11.476 10.234 1.00 91.44 99 ILE A CA 1
ATOM 821 C C . ILE A 1 99 ? -7.268 -10.143 9.518 1.00 91.44 99 ILE A C 1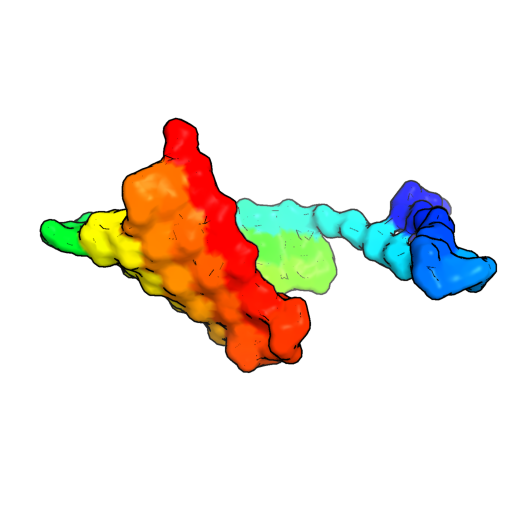
ATOM 823 O O . ILE A 1 99 ? -8.249 -9.443 9.754 1.00 91.44 99 ILE A O 1
ATOM 827 N N . ASN A 1 100 ? -6.346 -9.827 8.621 1.00 92.75 100 ASN A N 1
ATOM 828 C CA . ASN A 1 100 ? -6.469 -8.756 7.651 1.00 92.75 100 ASN A CA 1
ATOM 829 C C . ASN A 1 100 ? -6.583 -9.346 6.246 1.00 92.75 100 ASN A C 1
ATOM 831 O O . ASN A 1 100 ? -5.838 -10.262 5.890 1.00 92.75 100 ASN A O 1
ATOM 835 N N . ILE A 1 101 ? -7.508 -8.799 5.468 1.00 92.94 101 ILE A N 1
ATOM 836 C CA . ILE A 1 101 ? -7.636 -9.024 4.036 1.00 92.94 101 ILE A CA 1
ATOM 837 C C . ILE A 1 101 ? -7.324 -7.701 3.352 1.00 92.94 101 ILE A C 1
ATOM 839 O O . ILE A 1 101 ? -8.002 -6.702 3.582 1.00 92.94 101 ILE A O 1
ATOM 843 N N . ASP A 1 102 ? -6.317 -7.722 2.495 1.00 92.50 102 ASP A N 1
ATOM 844 C CA . ASP A 1 102 ? -5.819 -6.579 1.756 1.00 92.50 102 ASP A CA 1
ATOM 845 C C . ASP A 1 102 ? -5.943 -6.845 0.260 1.00 92.50 102 ASP A C 1
ATOM 847 O O . ASP A 1 102 ? -5.467 -7.852 -0.266 1.00 92.50 102 ASP A O 1
ATOM 851 N N . TYR A 1 103 ? -6.553 -5.903 -0.444 1.00 92.38 103 TYR A N 1
ATOM 852 C CA . TYR A 1 103 ? -6.639 -5.918 -1.892 1.00 92.38 103 TYR A CA 1
ATOM 853 C C . TYR A 1 103 ? -6.161 -4.581 -2.440 1.00 92.38 103 TYR A C 1
ATOM 855 O O . TYR A 1 103 ? -6.559 -3.530 -1.947 1.00 92.38 103 TYR A O 1
ATOM 863 N N . ALA A 1 104 ? -5.311 -4.607 -3.458 1.00 91.31 104 ALA A N 1
ATOM 864 C CA . ALA A 1 104 ? -4.828 -3.412 -4.131 1.00 91.31 104 ALA A CA 1
ATOM 865 C C . ALA A 1 104 ? -4.833 -3.615 -5.641 1.00 91.31 104 ALA A C 1
ATOM 867 O O . ALA A 1 104 ? -4.575 -4.719 -6.123 1.00 91.31 104 ALA A O 1
ATOM 868 N N . PHE A 1 105 ? -5.104 -2.550 -6.387 1.00 90.56 105 PHE A N 1
ATOM 869 C CA . PHE A 1 105 ? -5.043 -2.576 -7.837 1.00 90.56 105 PHE A CA 1
ATOM 870 C C . PHE A 1 105 ? -4.481 -1.285 -8.439 1.00 90.56 105 PHE A C 1
ATOM 872 O O . PHE A 1 105 ? -4.613 -0.194 -7.879 1.00 90.56 105 PHE A O 1
ATOM 879 N N . LEU A 1 106 ? -3.845 -1.431 -9.598 1.00 90.12 106 LEU A N 1
ATOM 880 C CA . LEU A 1 106 ? -3.307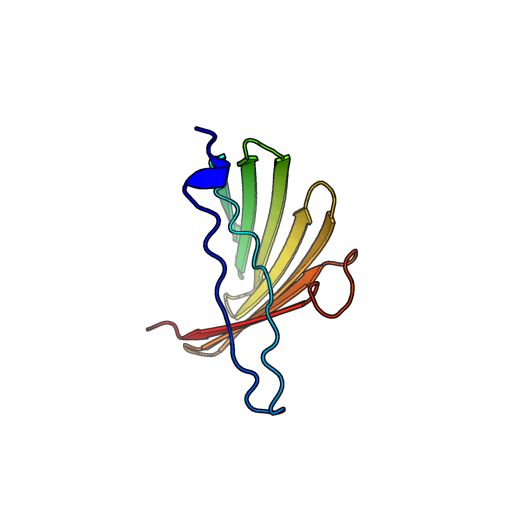 -0.354 -10.420 1.00 90.12 106 LEU A CA 1
ATOM 881 C C . LEU A 1 106 ? -4.213 -0.141 -11.638 1.00 90.12 106 LEU A C 1
ATOM 883 O O . LEU A 1 106 ? -4.488 -1.091 -12.364 1.00 90.12 106 LEU A O 1
ATOM 887 N N . LEU A 1 107 ? -4.658 1.089 -11.903 1.00 83.69 107 LEU A N 1
ATOM 888 C CA . LEU A 1 107 ? -5.607 1.334 -13.002 1.00 83.69 107 LEU A CA 1
ATOM 889 C C . LEU A 1 107 ? -4.999 1.197 -14.407 1.00 83.69 107 LEU A C 1
ATOM 891 O O . LEU A 1 107 ? -5.723 0.942 -15.362 1.00 83.69 107 LEU A O 1
ATOM 895 N N . ASN A 1 108 ? -3.686 1.385 -14.536 1.00 79.69 108 ASN A N 1
ATOM 896 C CA . ASN A 1 108 ? -3.009 1.562 -15.825 1.00 79.69 108 ASN A CA 1
ATOM 897 C C . ASN A 1 108 ? -2.146 0.356 -16.246 1.00 79.69 108 ASN A C 1
ATOM 899 O O . ASN A 1 108 ? -1.307 0.481 -17.135 1.00 79.69 108 ASN A O 1
ATOM 903 N N . GLU A 1 109 ? -2.330 -0.806 -15.614 1.00 72.81 109 GLU A N 1
ATOM 904 C CA . GLU A 1 109 ? -1.615 -2.043 -15.952 1.00 72.81 109 GLU A CA 1
ATOM 905 C C . GLU A 1 109 ? -2.582 -3.177 -16.331 1.00 72.81 109 GLU A C 1
ATOM 907 O O . GLU A 1 109 ? -3.721 -3.237 -15.868 1.00 72.81 109 GLU A O 1
ATOM 912 N N . ASN A 1 110 ? -2.108 -4.105 -17.170 1.00 70.19 110 ASN A N 1
ATOM 913 C CA . ASN A 1 110 ? -2.861 -5.300 -17.553 1.00 70.19 110 ASN A CA 1
ATOM 914 C C . ASN A 1 110 ? -3.191 -6.173 -16.324 1.00 70.19 110 ASN A C 1
ATOM 916 O O . ASN A 1 110 ? -2.352 -6.346 -15.438 1.00 70.19 110 ASN A O 1
ATOM 920 N N . LEU A 1 111 ? -4.382 -6.790 -16.343 1.00 59.78 111 LEU A N 1
ATOM 921 C CA . LEU A 1 111 ? -5.009 -7.589 -15.268 1.00 59.78 111 LEU A CA 1
ATOM 922 C C . LEU A 1 111 ? -4.081 -8.569 -14.519 1.00 59.78 111 LEU A C 1
ATOM 924 O O . LEU A 1 111 ? -4.304 -8.844 -13.346 1.00 59.78 111 LEU A O 1
ATOM 928 N N . GLY A 1 112 ? -3.051 -9.118 -15.169 1.00 57.59 112 GLY A N 1
ATOM 929 C CA . GLY A 1 112 ? -2.153 -10.098 -14.544 1.00 57.59 112 GLY A CA 1
ATOM 930 C C . GLY A 1 112 ? -1.190 -9.521 -13.497 1.00 57.59 112 GLY A C 1
ATOM 931 O O . GLY A 1 112 ? -0.827 -10.229 -12.566 1.00 57.59 112 GLY A O 1
ATOM 932 N N . ASN A 1 113 ? -0.794 -8.248 -13.625 1.00 64.69 113 ASN A N 1
ATOM 933 C CA . ASN A 1 113 ? 0.208 -7.610 -12.753 1.00 64.69 113 ASN A CA 1
ATOM 934 C C . ASN A 1 113 ? -0.340 -6.421 -11.957 1.00 64.69 113 ASN A C 1
ATOM 936 O O . ASN A 1 113 ? 0.295 -5.981 -10.995 1.00 64.69 113 ASN A O 1
ATOM 940 N N . SER A 1 114 ? -1.514 -5.913 -12.335 1.00 82.25 114 SER A N 1
ATOM 941 C CA . SER A 1 114 ? -2.117 -4.746 -11.703 1.00 82.25 114 SER A CA 1
ATOM 942 C C . SER A 1 114 ? -2.775 -5.052 -10.366 1.00 82.25 114 SER A C 1
ATOM 944 O O . SER A 1 114 ? -2.930 -4.128 -9.578 1.00 82.25 114 SER A O 1
ATOM 946 N N . HIS A 1 115 ? -3.138 -6.305 -10.083 1.00 86.00 115 HIS A N 1
ATOM 947 C CA . HIS A 1 115 ? -3.891 -6.694 -8.891 1.00 86.00 115 HIS A CA 1
ATOM 948 C C . HIS A 1 115 ? -3.012 -7.424 -7.876 1.00 86.00 115 HIS A C 1
ATOM 950 O O . HIS A 1 115 ? -2.205 -8.284 -8.223 1.00 86.00 115 HIS A O 1
ATOM 956 N N . ARG A 1 116 ? -3.189 -7.105 -6.595 1.00 85.69 116 ARG A N 1
ATOM 957 C CA . ARG A 1 116 ? -2.529 -7.783 -5.479 1.00 85.69 116 ARG A CA 1
ATOM 958 C C . ARG A 1 116 ? -3.542 -8.111 -4.403 1.00 85.69 116 ARG A C 1
ATOM 960 O O . ARG A 1 116 ? -4.316 -7.253 -3.990 1.00 85.69 116 ARG A O 1
ATOM 967 N N . PHE A 1 117 ? -3.490 -9.351 -3.945 1.00 88.50 117 PHE A N 1
ATOM 968 C CA . PHE A 1 117 ? -4.276 -9.846 -2.831 1.00 88.50 117 PHE A CA 1
ATOM 969 C C . PHE A 1 117 ? -3.323 -10.358 -1.758 1.00 88.50 117 PHE A C 1
ATOM 971 O O . PHE A 1 117 ? -2.428 -11.153 -2.050 1.00 88.50 117 PHE A O 1
ATOM 978 N N . THR A 1 118 ? -3.523 -9.897 -0.532 1.00 89.62 118 THR A N 1
ATOM 979 C CA . THR A 1 118 ? -2.706 -10.253 0.621 1.00 89.62 118 THR A CA 1
ATOM 980 C C . THR A 1 118 ? -3.624 -10.579 1.787 1.00 89.62 118 THR A C 1
ATOM 982 O O . THR A 1 118 ? -4.623 -9.906 2.020 1.00 89.62 118 THR A O 1
ATOM 985 N N . THR A 1 119 ? -3.268 -11.600 2.555 1.00 86.62 119 THR A N 1
ATOM 986 C CA . THR A 1 119 ? -3.908 -11.896 3.837 1.00 86.62 119 THR A CA 1
ATOM 987 C C . THR A 1 119 ? -2.848 -11.933 4.916 1.00 86.62 119 THR A C 1
ATOM 989 O O . THR A 1 119 ? -1.831 -12.607 4.745 1.00 86.62 119 THR A O 1
ATOM 992 N N . CYS A 1 120 ? -3.076 -11.237 6.023 1.00 87.06 120 CYS A N 1
ATOM 993 C CA . CYS A 1 120 ? -2.135 -11.174 7.136 1.00 87.06 120 CYS A CA 1
ATOM 994 C C . CYS A 1 120 ? -2.806 -11.616 8.441 1.00 87.06 120 CYS A C 1
ATOM 996 O O . CYS A 1 120 ? -3.984 -11.342 8.667 1.00 87.06 120 CYS A O 1
ATOM 998 N N . LEU A 1 121 ? -2.048 -12.296 9.304 1.00 85.75 121 LEU A N 1
ATOM 999 C CA . LEU A 1 121 ? -2.461 -12.645 10.659 1.00 85.75 121 LEU A CA 1
ATOM 1000 C C . LEU A 1 121 ? -1.639 -11.819 11.654 1.00 85.75 121 LEU A C 1
ATOM 1002 O O . LEU A 1 121 ? -0.414 -11.917 11.682 1.00 85.75 121 LEU A O 1
ATOM 1006 N N . LYS A 1 122 ? -2.308 -11.027 12.491 1.00 77.12 122 LYS A N 1
ATOM 1007 C CA . LYS A 1 122 ? -1.684 -10.294 13.595 1.00 77.12 122 LYS A CA 1
ATOM 1008 C C . LYS A 1 122 ? -1.491 -11.261 14.763 1.00 77.12 122 LYS A C 1
ATOM 1010 O O . LYS A 1 122 ? -2.477 -11.702 15.357 1.00 77.12 122 LYS A O 1
ATOM 1015 N N . LEU A 1 123 ? -0.239 -11.644 15.024 1.00 63.53 123 LEU A N 1
ATOM 1016 C CA . LEU A 1 123 ? 0.137 -12.536 16.127 1.00 63.53 123 LEU A CA 1
ATOM 1017 C C . LEU A 1 123 ? -0.157 -11.874 17.478 1.00 63.53 123 LEU A C 1
ATOM 1019 O O . LEU A 1 123 ? 0.251 -10.708 17.658 1.00 63.53 123 LEU A O 1
#

Foldseek 3Di:
DDPCVVFQDFDWDDDPVDPDGDRDRDDDDDKDWDKDKDWDWDDDPFWIKIWIWIWIDIPVDTWTKTKIWTTGNVAKIWIWIAIVPQGIKIKIWGDDDQKIWIWMAGPRDDPVPGIDIDMDGRD

Secondary structure (DSSP, 8-state):
--THHHH-----PPPSS-SS------------EEEEEEEEEEEETTEEEEEEEEEEEESS-EEEEEEEEEEETTTEEEEEEEETTTEEEEEEEEEETTEEEEEEEETTS-HHHHEEEEEEE--

Sequence (123 aa):
MTLKDIFGTKLEGKSYWSNETIKETIETKLRIGAMYFSETELEIPKGSIKFNTKFLIDYEQNFFYPGAEIFIQEIFGLRMGWLSGRGLTFGFSFWYKKINIDYAFLLNENLGNSHRFTTCLKL